Protein AF-W9VBF9-F1 (afdb_monomer)

Organism: NCBI:txid1249627

Secondary structure (DSSP, 8-state):
-----------------------SEEEEBTTSPEEEE-TTT-BEEEEETTEEEEPPSEEEEBTTS-EEEEETTEEPP-HHHHHHH--------------HHHHHHHHHHH-GGGTTTTSHHHHHHHHHHHHHHT-SSHHHHHHHHHHHHHHHT-TTS----

pLDDT: mean 75.71, std 17.24, range [34.47, 93.94]

Foldseek 3Di:
DDDDDDDDDPPPPPPPPPPPPDLLDWFAFPVRWIWRANLVQQAIWTQDPVGTDQDDADWTATPVRDTWGADPRGTDDDDVVCVSSPPPPDPPPPDDVQLVLLVVQLCFLQPDPRVVVVDPLNVVSVVLSVQLSVDPDPVSNVVSSVVSNVSVVDPSNHTDD

Mean predicted aligned error: 17.62 Å

Structure (mmCIF, N/CA/C/O backbone):
data_AF-W9VBF9-F1
#
_entry.id   AF-W9VBF9-F1
#
loop_
_atom_site.group_PDB
_atom_site.id
_atom_site.type_symbol
_atom_site.label_atom_id
_atom_site.label_alt_id
_atom_site.label_comp_id
_atom_site.label_asym_id
_atom_site.label_entity_id
_atom_site.label_seq_id
_atom_site.pdbx_PDB_ins_code
_atom_site.Cartn_x
_atom_site.Cartn_y
_atom_site.Cartn_z
_atom_site.occupancy
_atom_site.B_iso_or_equiv
_atom_site.auth_seq_id
_atom_site.auth_comp_id
_atom_site.auth_asym_id
_atom_site.auth_atom_id
_atom_site.pdbx_PDB_model_num
ATOM 1 N N . MET A 1 1 ? 37.851 -54.509 -49.560 1.00 39.00 1 MET A N 1
ATOM 2 C CA . MET A 1 1 ? 37.970 -53.129 -49.042 1.00 39.00 1 MET A CA 1
ATOM 3 C C . MET A 1 1 ? 36.595 -52.483 -49.167 1.00 39.00 1 MET A C 1
ATOM 5 O O . MET A 1 1 ? 36.118 -52.428 -50.283 1.00 39.00 1 MET A O 1
ATOM 9 N N . THR A 1 2 ? 35.835 -52.060 -48.162 1.00 38.41 2 THR A N 1
ATOM 10 C CA . THR A 1 2 ? 35.902 -52.117 -46.697 1.00 38.41 2 THR A CA 1
ATOM 11 C C . THR A 1 2 ? 34.460 -51.846 -46.235 1.00 38.41 2 THR A C 1
ATOM 13 O O . THR A 1 2 ? 33.829 -50.917 -46.730 1.00 38.41 2 THR A O 1
ATOM 16 N N . LEU A 1 3 ? 33.919 -52.679 -45.344 1.00 47.03 3 LEU A N 1
ATOM 17 C CA . LEU A 1 3 ? 32.648 -52.455 -44.645 1.00 47.03 3 LEU A CA 1
ATOM 18 C C . LEU A 1 3 ? 32.808 -51.298 -43.644 1.00 47.03 3 LEU A C 1
ATOM 20 O O . LEU A 1 3 ? 33.722 -51.352 -42.828 1.00 47.03 3 LEU A O 1
ATOM 24 N N . ALA A 1 4 ? 31.906 -50.315 -43.641 1.00 46.69 4 ALA A N 1
ATOM 25 C CA . ALA A 1 4 ? 31.711 -49.385 -42.518 1.00 46.69 4 ALA A CA 1
ATOM 26 C C . ALA A 1 4 ? 30.282 -48.810 -42.611 1.00 46.69 4 ALA A C 1
ATOM 28 O O . ALA A 1 4 ? 30.010 -47.961 -43.448 1.00 46.69 4 ALA A O 1
ATOM 29 N N . ARG A 1 5 ? 29.253 -49.395 -41.981 1.00 59.78 5 ARG A N 1
ATOM 30 C CA . ARG A 1 5 ? 28.905 -49.259 -40.551 1.00 59.78 5 ARG A CA 1
ATOM 31 C C . ARG A 1 5 ? 29.072 -47.824 -40.032 1.00 59.78 5 ARG A C 1
ATOM 33 O O . ARG A 1 5 ? 30.060 -47.533 -39.380 1.00 59.78 5 ARG A O 1
ATOM 40 N N . TYR A 1 6 ? 28.069 -46.979 -40.259 1.00 55.66 6 TYR A N 1
ATOM 41 C CA . TYR A 1 6 ? 27.823 -45.772 -39.460 1.00 55.66 6 TYR A CA 1
ATOM 42 C C . TYR A 1 6 ? 26.317 -45.733 -39.170 1.00 55.66 6 TYR A C 1
ATOM 44 O O . TYR A 1 6 ? 25.510 -45.521 -40.064 1.00 55.66 6 TYR A O 1
ATOM 52 N N . ALA A 1 7 ? 25.890 -46.342 -38.064 1.00 56.28 7 ALA A N 1
ATOM 53 C CA . ALA A 1 7 ? 25.809 -45.733 -36.733 1.00 56.28 7 ALA A CA 1
ATOM 54 C C . ALA A 1 7 ? 24.669 -44.705 -36.675 1.00 56.28 7 ALA A C 1
ATOM 56 O O . ALA A 1 7 ? 24.819 -43.532 -36.998 1.00 56.28 7 ALA A O 1
ATOM 57 N N . CYS A 1 8 ? 23.512 -45.235 -36.279 1.00 48.03 8 CYS A N 1
ATOM 58 C CA . CYS A 1 8 ? 22.274 -44.547 -35.961 1.00 48.03 8 CYS A CA 1
ATOM 59 C C . CYS A 1 8 ? 22.530 -43.517 -34.847 1.00 48.03 8 CYS A C 1
ATOM 61 O O . CYS A 1 8 ? 22.698 -43.896 -33.691 1.00 48.03 8 CYS A O 1
ATOM 63 N N . TYR A 1 9 ? 22.589 -42.229 -35.186 1.00 48.38 9 TYR A N 1
ATOM 64 C CA . TYR A 1 9 ? 22.572 -41.153 -34.194 1.00 48.38 9 TYR A CA 1
ATOM 65 C C . TYR A 1 9 ? 21.128 -40.667 -34.047 1.00 48.38 9 TYR A C 1
ATOM 67 O O . TYR A 1 9 ? 20.697 -39.714 -34.692 1.00 48.38 9 TYR A O 1
ATOM 75 N N . VAL A 1 10 ? 20.355 -41.361 -33.209 1.00 56.34 10 VAL A N 1
ATOM 76 C CA . VAL A 1 10 ? 19.100 -40.818 -32.680 1.00 56.34 10 VAL A CA 1
ATOM 77 C C . VAL A 1 10 ? 19.496 -39.766 -31.649 1.00 56.34 10 VAL A C 1
ATOM 79 O O . VAL A 1 10 ? 19.777 -40.076 -30.494 1.00 56.34 10 VAL A O 1
ATOM 82 N N . LEU A 1 11 ? 19.588 -38.513 -32.092 1.00 51.00 11 LEU A N 1
ATOM 83 C CA . LEU A 1 11 ? 19.647 -37.349 -31.213 1.00 51.00 11 LEU A CA 1
ATOM 84 C C . LEU A 1 11 ? 18.304 -37.256 -30.481 1.00 51.00 11 LEU A C 1
ATOM 86 O O . LEU A 1 11 ? 17.337 -36.693 -30.988 1.00 51.00 11 LEU A O 1
ATOM 90 N N . ILE A 1 12 ? 18.240 -37.855 -29.292 1.00 56.00 12 ILE A N 1
ATOM 91 C CA . ILE A 1 12 ? 17.165 -37.612 -28.333 1.00 56.00 12 ILE A CA 1
ATOM 92 C C . ILE A 1 12 ? 17.361 -36.175 -27.846 1.00 56.00 12 ILE A C 1
ATOM 94 O O . ILE A 1 12 ? 18.180 -35.902 -26.970 1.00 56.00 12 ILE A O 1
ATOM 98 N N . LEU A 1 13 ? 16.644 -35.240 -28.469 1.00 55.19 13 LEU A N 1
ATOM 99 C CA . LEU A 1 13 ? 16.447 -33.896 -27.944 1.00 55.19 13 LEU A CA 1
ATOM 100 C C . LEU A 1 13 ? 15.694 -34.039 -26.619 1.00 55.19 13 LEU A C 1
ATOM 102 O O . LEU A 1 13 ? 14.476 -34.198 -26.600 1.00 55.19 13 LEU A O 1
ATOM 106 N N . ALA A 1 14 ? 16.433 -34.030 -25.511 1.00 56.06 14 ALA A N 1
ATOM 107 C CA . ALA A 1 14 ? 15.867 -33.880 -24.182 1.00 56.06 14 ALA A CA 1
ATOM 108 C C . ALA A 1 14 ? 15.235 -32.486 -24.107 1.00 56.06 14 ALA A C 1
ATOM 110 O O . ALA A 1 14 ? 15.910 -31.485 -23.872 1.00 56.06 14 ALA A O 1
ATOM 111 N N . SER A 1 15 ? 13.935 -32.414 -24.386 1.00 54.28 15 SER A N 1
ATOM 112 C CA . SER A 1 15 ? 13.126 -31.234 -24.129 1.00 54.28 15 SER A CA 1
ATOM 113 C C . SER A 1 15 ? 13.193 -30.963 -22.630 1.00 54.28 15 SER A C 1
ATOM 115 O O . SER A 1 15 ? 12.592 -31.688 -21.837 1.00 54.28 15 SER A O 1
ATOM 117 N N . ALA A 1 16 ? 13.952 -29.944 -22.231 1.00 56.78 16 ALA A N 1
ATOM 118 C CA . ALA A 1 16 ? 13.817 -29.355 -20.912 1.00 56.78 16 ALA A CA 1
ATOM 119 C C . ALA A 1 16 ? 12.406 -28.760 -20.844 1.00 56.78 16 ALA A C 1
ATOM 121 O O . ALA A 1 16 ? 12.162 -27.640 -21.287 1.00 56.78 16 ALA A O 1
ATOM 122 N N . ALA A 1 17 ? 11.447 -29.558 -20.377 1.00 48.22 17 ALA A N 1
ATOM 123 C CA . ALA A 1 17 ? 10.146 -29.068 -19.976 1.00 48.22 17 ALA A CA 1
ATOM 124 C C . ALA A 1 17 ? 10.377 -28.220 -18.724 1.00 48.22 17 ALA A C 1
ATOM 126 O O . ALA A 1 17 ? 10.355 -28.720 -17.603 1.00 48.22 17 ALA A O 1
ATOM 127 N N . SER A 1 18 ? 10.670 -26.939 -18.926 1.00 45.81 18 SER A N 1
ATOM 128 C CA . SER A 1 18 ? 10.550 -25.933 -17.884 1.00 45.81 18 SER A CA 1
ATOM 129 C C . SER A 1 18 ? 9.076 -25.902 -17.501 1.00 45.81 18 SER A C 1
ATOM 131 O O . SER A 1 18 ? 8.273 -25.262 -18.175 1.00 45.81 18 SER A O 1
ATOM 133 N N . THR A 1 19 ? 8.683 -26.661 -16.480 1.00 42.91 19 THR A N 1
ATOM 134 C CA . THR A 1 19 ? 7.372 -26.496 -15.859 1.00 42.91 19 THR A CA 1
ATOM 135 C C . THR A 1 19 ? 7.344 -25.074 -15.307 1.00 42.91 19 THR A C 1
ATOM 137 O O . THR A 1 19 ? 8.149 -24.785 -14.414 1.00 42.91 19 THR A O 1
ATOM 140 N N . PRO A 1 20 ? 6.509 -24.158 -15.835 1.00 47.41 20 PRO A N 1
ATOM 141 C CA . PRO A 1 20 ? 6.325 -22.883 -15.169 1.00 47.41 20 PRO A CA 1
ATOM 142 C C . PRO A 1 20 ? 5.865 -23.197 -13.746 1.00 47.41 20 PRO A C 1
ATOM 144 O O . PRO A 1 20 ? 4.951 -24.002 -13.558 1.00 47.41 20 PRO A O 1
ATOM 147 N N . VAL A 1 21 ? 6.548 -22.620 -12.755 1.00 47.19 21 VAL A N 1
ATOM 148 C CA . VAL A 1 21 ? 6.067 -22.592 -11.372 1.00 47.19 21 VAL A CA 1
ATOM 149 C C . VAL A 1 21 ? 4.629 -22.098 -11.442 1.00 47.19 21 VAL A C 1
ATOM 151 O O . VAL A 1 21 ? 4.378 -20.984 -11.902 1.00 47.19 21 VAL A O 1
ATOM 154 N N . ALA A 1 22 ? 3.694 -22.983 -11.108 1.00 45.84 22 ALA A N 1
ATOM 155 C CA . ALA A 1 22 ? 2.279 -22.693 -11.179 1.00 45.84 22 ALA A CA 1
ATOM 156 C C . ALA A 1 22 ? 1.994 -21.480 -10.289 1.00 45.84 22 ALA A C 1
ATOM 158 O O . ALA A 1 22 ? 2.312 -21.485 -9.100 1.00 45.84 22 ALA A O 1
ATOM 159 N N . ALA A 1 23 ? 1.407 -20.435 -10.872 1.00 53.81 23 ALA A N 1
ATOM 160 C CA . ALA A 1 23 ? 0.652 -19.463 -10.104 1.00 53.81 23 ALA A CA 1
ATOM 161 C C . ALA A 1 23 ? -0.480 -20.252 -9.434 1.00 53.81 23 ALA A C 1
ATOM 163 O O . ALA A 1 23 ? -1.447 -20.630 -10.094 1.00 53.81 23 ALA A O 1
ATOM 164 N N . ASP A 1 24 ? -0.303 -20.590 -8.155 1.00 64.75 24 ASP A N 1
ATOM 165 C CA . ASP A 1 24 ? -1.142 -21.587 -7.472 1.00 64.75 24 ASP A CA 1
ATOM 166 C C . ASP A 1 24 ? -2.596 -21.099 -7.280 1.00 64.75 24 ASP A C 1
ATOM 168 O O . ASP A 1 24 ? -3.475 -21.861 -6.890 1.00 64.75 24 ASP A O 1
ATOM 172 N N . TRP A 1 25 ? -2.883 -19.840 -7.640 1.00 68.12 25 TRP A N 1
ATOM 173 C CA . TRP A 1 25 ? -4.233 -19.305 -7.776 1.00 68.12 25 TRP A CA 1
ATOM 174 C C . TRP A 1 25 ? -4.388 -18.561 -9.115 1.00 68.12 25 TRP A C 1
ATOM 176 O O . TRP A 1 25 ? -3.873 -17.454 -9.299 1.00 68.12 25 TRP A O 1
ATOM 186 N N . SER A 1 26 ? -5.087 -19.183 -10.074 1.00 77.19 26 SER A N 1
ATOM 187 C CA . SER A 1 26 ? -5.368 -18.596 -11.390 1.00 77.19 26 SER A CA 1
ATOM 188 C C . SER A 1 26 ? -6.821 -18.801 -11.816 1.00 77.19 26 SER A C 1
ATOM 190 O O . SER A 1 26 ? -7.382 -19.882 -11.652 1.00 77.19 26 SER A O 1
ATOM 192 N N . TRP A 1 27 ? -7.435 -17.755 -12.366 1.00 81.56 27 TRP A N 1
ATOM 193 C CA . TRP A 1 27 ? -8.836 -17.740 -12.805 1.00 81.56 27 TRP A CA 1
ATOM 194 C C . TRP A 1 27 ? -8.974 -17.054 -14.160 1.00 81.56 27 TRP A C 1
ATOM 196 O O . TRP A 1 27 ? -8.010 -16.508 -14.695 1.00 81.56 27 TRP A O 1
ATOM 206 N N . ARG A 1 28 ? -10.182 -17.060 -14.727 1.00 88.69 28 ARG A N 1
ATOM 207 C CA . ARG A 1 28 ? -10.519 -16.197 -15.861 1.00 88.69 28 ARG A CA 1
ATOM 208 C C . ARG A 1 28 ? -11.451 -15.077 -15.434 1.00 88.69 28 ARG A C 1
ATOM 210 O O . ARG A 1 28 ? -12.418 -15.299 -14.703 1.00 88.69 28 ARG A O 1
ATOM 217 N N . LEU A 1 29 ? -11.140 -13.881 -15.912 1.00 85.38 29 LEU A N 1
ATOM 218 C CA . LEU A 1 29 ? -12.039 -12.740 -15.905 1.00 85.38 29 LEU A CA 1
ATOM 219 C C . LEU A 1 29 ? -13.160 -12.964 -16.925 1.00 85.38 29 LEU A C 1
ATOM 221 O O . LEU A 1 29 ? -13.042 -13.794 -17.826 1.00 85.38 29 LEU A O 1
ATOM 225 N N . MET A 1 30 ? -14.244 -12.198 -16.812 1.00 82.81 30 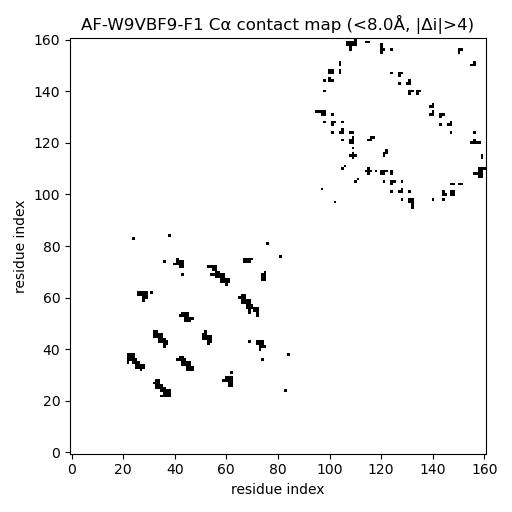MET A N 1
ATOM 226 C CA . MET A 1 30 ? -15.385 -12.311 -17.730 1.00 82.81 30 MET A CA 1
ATOM 227 C C . M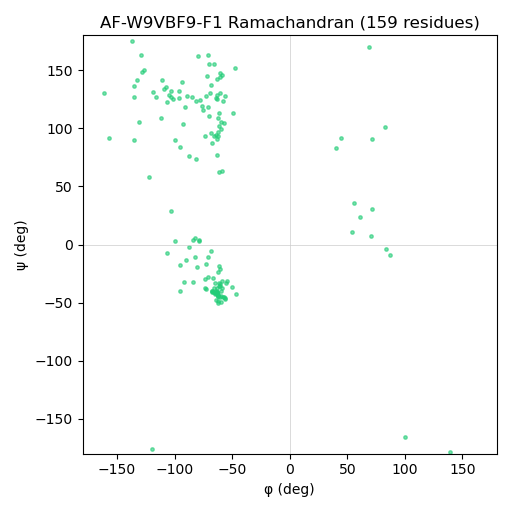ET A 1 30 ? -15.065 -12.037 -19.203 1.00 82.81 30 MET A C 1
ATOM 229 O O . MET A 1 30 ? -15.803 -12.476 -20.080 1.00 82.81 30 MET A O 1
ATOM 233 N N . ASP A 1 31 ? -13.973 -11.331 -19.482 1.00 80.81 31 ASP A N 1
ATOM 234 C CA . ASP A 1 31 ? -13.473 -11.096 -20.838 1.00 80.81 31 ASP A CA 1
ATOM 235 C C . ASP A 1 31 ? -12.598 -12.250 -21.375 1.00 80.81 31 ASP A C 1
ATOM 237 O O . ASP A 1 31 ? -12.065 -12.162 -22.480 1.00 80.81 31 ASP A O 1
ATOM 241 N N . GLY A 1 32 ? -12.451 -13.338 -20.610 1.00 81.31 32 GLY A N 1
ATOM 242 C CA . GLY A 1 32 ? -11.637 -14.504 -20.948 1.00 81.31 32 GLY A CA 1
ATOM 243 C C . GLY A 1 32 ? -10.152 -14.359 -20.598 1.00 81.31 32 GLY A C 1
ATOM 244 O O . GLY A 1 32 ? -9.399 -15.328 -20.736 1.00 81.31 32 GLY A O 1
ATOM 245 N N . THR A 1 33 ? -9.717 -13.194 -20.110 1.00 84.56 33 THR A N 1
ATOM 246 C CA . THR A 1 33 ? -8.326 -12.954 -19.712 1.00 84.56 33 THR A CA 1
ATOM 247 C C . THR A 1 33 ? -7.984 -13.763 -18.468 1.00 84.56 33 THR A C 1
ATOM 249 O O . THR A 1 33 ? -8.764 -13.828 -17.515 1.00 84.56 33 THR A O 1
ATOM 252 N N . ARG A 1 34 ? -6.794 -14.372 -18.441 1.00 87.69 34 ARG A N 1
ATOM 253 C CA . ARG A 1 34 ? -6.337 -15.114 -17.263 1.00 87.69 34 ARG A CA 1
ATOM 254 C C . ARG A 1 34 ? -5.848 -14.145 -16.188 1.00 87.69 34 ARG A C 1
ATOM 256 O O . ARG A 1 34 ? -4.957 -13.340 -16.438 1.00 87.69 34 ARG A O 1
ATOM 263 N N . LEU A 1 35 ? -6.421 -14.261 -14.999 1.00 88.00 35 LEU A N 1
ATOM 264 C CA . LEU A 1 35 ? -5.948 -13.661 -13.762 1.00 88.00 35 LEU A CA 1
ATOM 265 C C . LEU A 1 35 ? -4.976 -14.628 -13.086 1.00 88.00 35 LEU A C 1
ATOM 267 O O . LEU A 1 35 ? -5.323 -15.784 -12.861 1.00 88.00 35 LEU A O 1
ATOM 271 N N . GLU A 1 36 ? -3.791 -14.149 -12.732 1.00 88.12 36 GLU A N 1
ATOM 272 C CA . GLU A 1 36 ? -2.831 -14.859 -11.887 1.00 88.12 36 GLU A CA 1
ATOM 273 C C . GLU A 1 36 ? -2.576 -14.046 -10.625 1.00 88.12 36 GLU A C 1
ATOM 275 O O . GLU A 1 36 ? -2.296 -12.845 -10.696 1.00 88.12 36 GLU A O 1
ATOM 280 N N . VAL A 1 37 ? -2.653 -14.708 -9.474 1.00 84.56 37 VAL A N 1
ATOM 281 C CA . VAL A 1 37 ? -2.354 -14.091 -8.185 1.00 84.56 37 VAL A CA 1
ATOM 282 C C . VAL A 1 37 ? -1.150 -14.783 -7.588 1.00 84.56 37 VAL A C 1
ATOM 284 O O . VAL A 1 37 ? -1.103 -16.006 -7.466 1.00 84.56 37 VAL A O 1
ATOM 287 N N . ASP A 1 38 ? -0.159 -13.979 -7.233 1.00 78.31 38 ASP A N 1
ATOM 288 C CA . ASP A 1 38 ? 0.990 -14.461 -6.489 1.00 78.31 38 ASP A CA 1
ATOM 289 C C . ASP A 1 38 ? 0.548 -14.780 -5.047 1.00 78.31 38 ASP A C 1
ATOM 291 O O . ASP A 1 38 ? 0.102 -13.873 -4.344 1.00 78.31 38 ASP A O 1
ATOM 295 N N . PRO A 1 39 ? 0.644 -16.034 -4.576 1.00 70.75 39 PRO A N 1
ATOM 296 C CA . PRO A 1 39 ? 0.125 -16.417 -3.262 1.00 70.75 39 PRO A CA 1
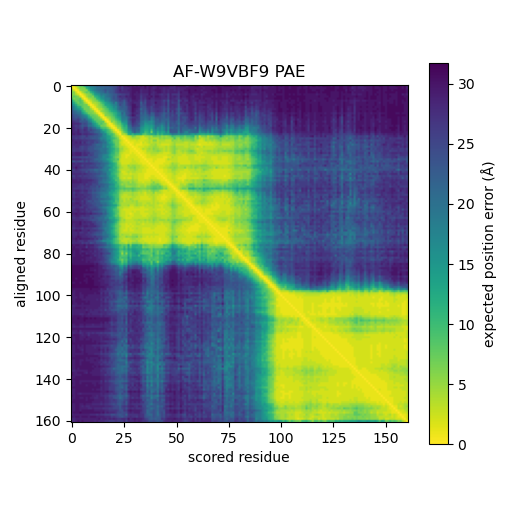ATOM 297 C C . PRO A 1 39 ? 0.943 -15.844 -2.095 1.00 70.75 39 PRO A C 1
ATOM 299 O O . PRO A 1 39 ? 0.513 -15.938 -0.952 1.00 70.75 39 PRO A O 1
ATOM 302 N N . ARG A 1 40 ? 2.124 -15.262 -2.353 1.00 70.00 40 ARG A N 1
ATOM 303 C CA . ARG A 1 40 ? 2.997 -14.678 -1.323 1.00 70.00 40 ARG A CA 1
ATOM 304 C C . ARG A 1 40 ? 2.788 -13.177 -1.172 1.00 70.00 40 ARG A C 1
ATOM 306 O O . ARG A 1 40 ? 2.854 -12.656 -0.068 1.00 70.00 40 ARG A O 1
ATOM 313 N N . THR A 1 41 ? 2.603 -12.479 -2.287 1.00 76.81 41 THR A N 1
ATOM 314 C CA . THR A 1 41 ? 2.479 -11.010 -2.333 1.00 76.81 41 THR A CA 1
ATOM 315 C C . THR A 1 41 ? 1.053 -10.544 -2.594 1.00 76.81 41 THR A C 1
ATOM 317 O O . THR A 1 41 ? 0.790 -9.347 -2.597 1.00 76.81 41 THR A O 1
ATOM 320 N N . HIS A 1 42 ? 0.147 -11.478 -2.890 1.00 81.81 42 HIS A N 1
ATOM 321 C CA . HIS A 1 42 ? -1.211 -11.243 -3.378 1.00 81.81 42 HIS A CA 1
ATOM 322 C C . HIS A 1 42 ? -1.289 -10.358 -4.628 1.00 81.81 42 HIS A C 1
ATOM 324 O O . HIS A 1 42 ? -2.387 -9.957 -5.016 1.00 81.81 42 HIS A O 1
ATOM 330 N N . ARG A 1 43 ? -0.164 -10.065 -5.300 1.00 86.19 43 ARG A N 1
ATOM 331 C CA . ARG A 1 43 ? -0.169 -9.230 -6.501 1.00 86.19 43 ARG A CA 1
ATOM 332 C C . ARG A 1 43 ? -0.959 -9.901 -7.612 1.00 86.19 43 ARG A C 1
ATOM 334 O O . ARG A 1 43 ? -0.704 -11.055 -7.964 1.00 86.19 43 ARG A O 1
ATOM 341 N N . ALA A 1 44 ? -1.879 -9.132 -8.174 1.00 88.62 44 ALA A N 1
ATOM 342 C CA . ALA A 1 44 ? -2.781 -9.546 -9.226 1.00 88.62 44 ALA A CA 1
ATOM 343 C C . ALA A 1 44 ? -2.235 -9.146 -10.597 1.00 88.62 44 ALA A C 1
ATOM 345 O O . ALA A 1 44 ? -1.846 -7.999 -10.832 1.00 88.62 44 ALA A O 1
ATOM 346 N N . TRP A 1 45 ? -2.251 -10.090 -11.529 1.00 88.50 45 TRP A N 1
ATOM 347 C CA . TRP A 1 45 ? -1.763 -9.884 -12.883 1.00 88.50 45 TRP A CA 1
ATOM 348 C C . TRP A 1 45 ? -2.767 -10.407 -13.886 1.00 88.50 45 TRP A C 1
ATOM 350 O O . TRP A 1 45 ? -3.347 -11.473 -13.689 1.00 88.50 45 TRP A O 1
ATOM 360 N N . HIS A 1 46 ? -2.923 -9.692 -14.992 1.00 88.00 46 HIS A N 1
ATOM 361 C CA . HIS A 1 46 ? -3.579 -10.247 -16.156 1.00 88.00 46 HIS A CA 1
ATOM 362 C C . HIS A 1 46 ? -2.530 -10.833 -17.105 1.00 88.00 46 HIS A C 1
ATOM 364 O O . HIS A 1 46 ? -1.471 -10.239 -17.340 1.00 88.00 46 HIS A O 1
ATOM 370 N N . LEU A 1 47 ? -2.847 -11.984 -17.686 1.00 81.88 47 LEU A N 1
ATOM 371 C CA . LEU A 1 47 ? -2.053 -12.649 -18.706 1.00 81.88 47 LEU A CA 1
ATOM 372 C C . LEU A 1 47 ? -2.825 -12.605 -20.028 1.00 81.88 47 LEU A C 1
ATOM 374 O O . LEU A 1 47 ? -3.855 -13.265 -20.181 1.00 81.88 47 LEU A O 1
ATOM 378 N N . GLY A 1 48 ? -2.339 -11.788 -20.963 1.00 76.62 48 GLY A N 1
ATOM 379 C CA . GLY A 1 48 ? -2.874 -11.673 -22.322 1.00 76.62 48 GLY A CA 1
ATOM 380 C C . GLY A 1 48 ? -1.824 -12.032 -23.375 1.00 76.62 48 GLY A C 1
ATOM 381 O O . GLY A 1 48 ? -0.696 -12.389 -23.040 1.00 76.62 48 GLY A O 1
ATOM 382 N N . GLU A 1 49 ? -2.163 -11.888 -24.658 1.00 73.19 49 GLU A N 1
ATOM 383 C CA . GLU A 1 49 ? -1.237 -12.183 -25.770 1.00 73.19 49 GLU A CA 1
ATOM 384 C C . GLU A 1 49 ? 0.052 -11.345 -25.723 1.00 73.19 49 GLU A C 1
ATOM 386 O O . GLU A 1 49 ? 1.119 -11.815 -26.106 1.00 73.19 49 GLU A O 1
ATOM 391 N N . ALA A 1 50 ? -0.033 -10.119 -25.196 1.00 74.31 50 ALA A N 1
ATOM 392 C CA . ALA A 1 50 ? 1.098 -9.206 -25.027 1.00 74.31 50 ALA A CA 1
ATOM 393 C C . ALA A 1 50 ? 1.939 -9.472 -23.757 1.00 74.31 50 ALA A C 1
ATOM 395 O O . ALA A 1 50 ? 2.842 -8.695 -23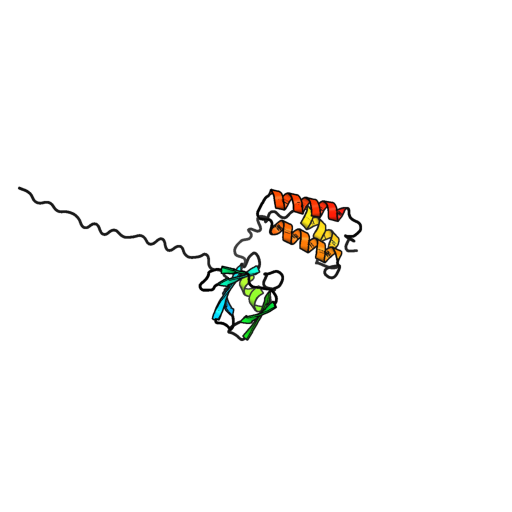.450 1.00 74.31 50 ALA A O 1
ATOM 396 N N . GLY A 1 51 ? 1.645 -10.539 -23.004 1.00 78.12 51 GLY A N 1
ATOM 397 C CA . GLY A 1 51 ? 2.350 -10.911 -21.776 1.00 78.12 51 GLY A CA 1
ATOM 398 C C . GLY A 1 51 ? 1.633 -10.511 -20.482 1.00 78.12 51 GLY A C 1
ATOM 399 O O . GLY A 1 51 ? 0.435 -10.213 -20.466 1.00 78.12 51 GLY A O 1
ATOM 400 N N . ARG A 1 52 ? 2.384 -10.557 -19.372 1.00 83.00 52 ARG A N 1
ATOM 401 C CA . ARG A 1 52 ? 1.900 -10.288 -18.009 1.00 83.00 52 ARG A CA 1
ATOM 402 C C . ARG A 1 52 ? 1.852 -8.779 -17.753 1.00 83.00 52 ARG A C 1
ATOM 404 O O . ARG A 1 52 ? 2.872 -8.106 -17.872 1.00 83.00 52 ARG A O 1
ATOM 411 N N . ARG A 1 53 ? 0.689 -8.248 -17.374 1.00 85.50 53 ARG A N 1
ATOM 412 C CA . ARG A 1 53 ? 0.506 -6.837 -16.986 1.00 85.50 53 ARG A CA 1
ATOM 413 C C . ARG A 1 53 ? -0.202 -6.755 -15.629 1.00 85.50 53 ARG A C 1
ATOM 415 O O . ARG A 1 53 ? -0.991 -7.647 -15.315 1.00 85.50 53 ARG A O 1
ATOM 422 N N . PRO A 1 54 ? 0.086 -5.733 -14.810 1.00 85.31 54 PRO A N 1
ATOM 423 C CA . PRO A 1 54 ? -0.566 -5.579 -13.514 1.00 85.31 54 PRO A CA 1
ATOM 424 C C . PRO A 1 54 ? -2.080 -5.426 -13.688 1.00 85.31 54 PRO A C 1
ATOM 426 O O . PRO A 1 54 ? -2.546 -4.825 -14.663 1.00 85.31 54 PRO A O 1
ATOM 429 N N . LEU A 1 55 ? -2.846 -5.990 -12.755 1.00 87.44 55 LEU A N 1
ATOM 430 C CA . LEU A 1 55 ? -4.283 -5.764 -12.692 1.00 87.44 55 LEU A CA 1
ATOM 431 C C . LEU A 1 55 ? -4.552 -4.475 -11.909 1.00 87.44 55 LEU A C 1
ATOM 433 O O . LEU A 1 55 ? -4.062 -4.306 -10.796 1.00 87.44 55 LEU A O 1
ATOM 437 N N . TRP A 1 56 ? -5.315 -3.565 -12.513 1.00 82.31 56 TRP A N 1
ATOM 438 C CA . TRP A 1 56 ? -5.690 -2.300 -11.885 1.00 82.31 56 TRP A CA 1
ATOM 439 C C . TRP A 1 56 ? -6.672 -2.508 -10.735 1.00 82.31 56 TRP A C 1
ATOM 441 O O . TRP A 1 56 ? -7.447 -3.469 -10.724 1.00 82.31 56 TRP A O 1
ATOM 451 N N . ASP A 1 57 ? -6.679 -1.558 -9.810 1.00 85.06 57 ASP A N 1
ATOM 452 C CA . ASP A 1 57 ? -7.598 -1.548 -8.681 1.00 85.06 57 ASP A CA 1
ATOM 453 C C . ASP A 1 57 ? -9.063 -1.528 -9.117 1.00 85.06 57 ASP A C 1
ATOM 455 O O . ASP A 1 57 ? -9.441 -0.923 -10.124 1.00 85.06 57 ASP A O 1
ATOM 459 N N . GLY A 1 58 ? -9.901 -2.191 -8.324 1.00 84.12 58 GLY A N 1
ATOM 460 C CA . GLY A 1 58 ? -11.334 -2.265 -8.557 1.00 84.12 58 GLY A CA 1
ATOM 461 C C . GLY A 1 58 ? -11.926 -3.641 -8.289 1.00 84.12 58 GLY A C 1
ATOM 462 O O . GLY A 1 58 ? -11.253 -4.582 -7.867 1.00 84.12 58 GLY A O 1
ATOM 463 N N . ALA A 1 59 ? -13.232 -3.736 -8.524 1.00 87.44 59 ALA A N 1
ATOM 464 C CA . ALA A 1 59 ? -13.969 -4.985 -8.453 1.00 87.44 59 ALA A CA 1
ATOM 465 C C . ALA A 1 59 ? -13.974 -5.654 -9.833 1.00 87.44 59 ALA A C 1
ATOM 467 O O . ALA A 1 59 ? -14.519 -5.116 -10.797 1.00 87.44 59 ALA A O 1
ATOM 468 N N . HIS A 1 60 ? -13.397 -6.847 -9.907 1.00 86.62 60 HIS A N 1
ATOM 469 C CA . HIS A 1 60 ? -13.292 -7.657 -11.113 1.00 86.62 60 HIS A CA 1
ATOM 470 C C . HIS A 1 60 ? -14.215 -8.858 -11.000 1.00 86.62 60 HIS A C 1
ATOM 472 O O . HIS A 1 60 ? -14.263 -9.522 -9.966 1.00 86.62 60 HIS A O 1
ATOM 478 N N . ARG A 1 61 ? -14.972 -9.139 -12.060 1.00 87.00 61 ARG A N 1
ATOM 479 C CA . ARG A 1 61 ? -15.868 -10.295 -12.094 1.00 87.00 61 ARG A CA 1
ATOM 480 C C . ARG A 1 61 ? -15.179 -11.469 -12.784 1.00 87.00 61 ARG A C 1
ATOM 482 O O . ARG A 1 61 ? -14.712 -11.333 -13.916 1.00 87.00 61 ARG A O 1
ATOM 489 N N . LEU A 1 62 ? -15.143 -12.603 -12.096 1.00 87.81 62 LEU A N 1
ATOM 490 C CA . LEU A 1 62 ? -14.650 -13.877 -12.609 1.00 87.81 62 LEU A CA 1
ATOM 491 C C . LEU A 1 62 ? -15.710 -14.566 -13.482 1.00 87.81 62 LEU A C 1
ATOM 493 O O . LEU A 1 62 ? -16.894 -14.236 -13.396 1.00 87.81 62 LEU A O 1
ATOM 497 N N . GLU A 1 63 ? -15.298 -15.539 -14.300 1.00 87.81 63 GLU A N 1
ATOM 498 C CA . GLU A 1 63 ? -16.211 -16.330 -15.148 1.00 87.81 63 GLU A CA 1
ATOM 499 C C . GLU A 1 63 ? -17.337 -17.022 -14.362 1.00 87.81 63 GLU A C 1
ATOM 501 O O . GLU A 1 63 ? -18.450 -17.141 -14.865 1.00 87.81 63 GLU A O 1
ATOM 506 N N . ASP A 1 64 ? -17.080 -17.442 -13.122 1.00 79.69 64 ASP A N 1
ATOM 507 C CA . ASP A 1 64 ? -18.076 -18.082 -12.248 1.00 79.69 64 ASP A CA 1
ATOM 508 C C . ASP A 1 64 ? -19.056 -17.087 -11.586 1.00 79.69 64 ASP A C 1
ATOM 510 O O . ASP A 1 64 ? -19.923 -17.477 -10.804 1.00 79.69 64 ASP A O 1
ATOM 514 N N . GLY A 1 65 ?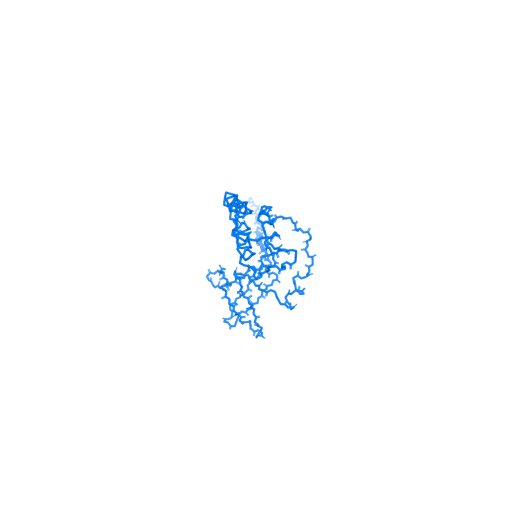 -18.942 -15.794 -11.904 1.00 80.12 65 GLY A N 1
ATOM 515 C CA . GLY A 1 65 ? -19.770 -14.723 -11.355 1.00 80.12 65 GLY A CA 1
ATOM 516 C C . GLY A 1 65 ? -19.253 -14.125 -10.044 1.00 80.12 65 GLY A C 1
ATOM 517 O O . GLY A 1 65 ? -19.763 -13.071 -9.640 1.00 80.12 65 GLY A O 1
ATOM 518 N N . THR A 1 66 ? -18.230 -14.724 -9.426 1.00 82.31 66 THR A N 1
ATOM 519 C CA . THR A 1 66 ? -17.553 -14.228 -8.219 1.00 82.31 66 THR A CA 1
ATOM 520 C C . THR A 1 66 ? -16.924 -12.864 -8.465 1.00 82.31 66 THR A C 1
ATOM 522 O O . THR A 1 66 ? -16.466 -12.553 -9.566 1.00 82.31 66 THR A O 1
ATOM 525 N N . GLN A 1 67 ? -16.888 -12.038 -7.421 1.00 83.12 67 GLN A N 1
ATOM 526 C CA . GLN A 1 67 ? -16.254 -10.729 -7.457 1.00 83.12 67 GLN A CA 1
ATOM 527 C C . GLN A 1 67 ? -14.944 -10.755 -6.666 1.00 83.12 67 GLN A C 1
ATOM 529 O O . GLN A 1 67 ? -14.936 -11.072 -5.480 1.00 83.12 67 GLN A O 1
ATOM 534 N N . VAL A 1 68 ? -13.845 -10.414 -7.332 1.00 83.81 68 VAL A N 1
ATOM 535 C CA . VAL A 1 68 ? -12.518 -10.243 -6.736 1.00 83.81 68 VAL A CA 1
ATOM 536 C C . VAL A 1 68 ? -12.242 -8.756 -6.611 1.00 83.81 68 VAL A C 1
ATOM 538 O O . VAL A 1 68 ? -12.434 -8.006 -7.565 1.00 83.81 68 VAL A O 1
ATOM 541 N N . ILE A 1 69 ? -11.789 -8.322 -5.440 1.00 83.62 69 ILE A N 1
ATOM 542 C CA . ILE A 1 69 ? -11.422 -6.927 -5.204 1.00 83.62 69 ILE A CA 1
ATOM 543 C C . ILE A 1 69 ? -9.904 -6.819 -5.275 1.00 83.62 69 ILE A C 1
ATOM 545 O O . ILE A 1 69 ? -9.203 -7.524 -4.551 1.00 83.62 69 ILE A O 1
ATOM 549 N N . VAL A 1 70 ? -9.414 -5.925 -6.128 1.00 86.62 70 VAL A N 1
ATOM 550 C CA . VAL A 1 70 ? -8.003 -5.540 -6.199 1.00 86.62 70 VAL A CA 1
ATOM 551 C C . VAL A 1 70 ? -7.843 -4.167 -5.559 1.00 86.62 70 VAL A C 1
ATOM 553 O O . VAL A 1 70 ? -8.583 -3.236 -5.894 1.00 86.62 70 V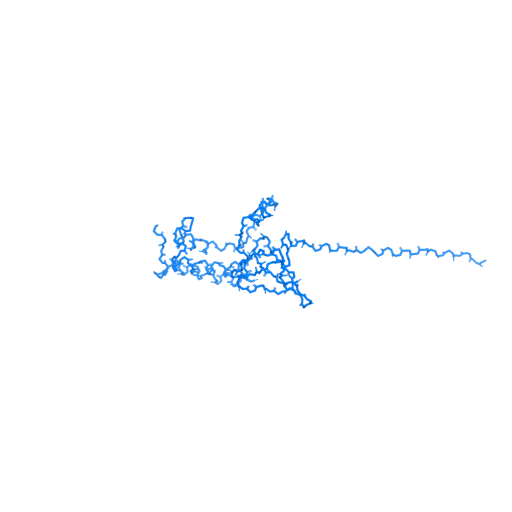AL A O 1
ATOM 556 N N . ARG A 1 71 ? -6.904 -4.057 -4.622 1.00 77.88 71 ARG A N 1
ATOM 557 C CA . ARG A 1 71 ? -6.531 -2.823 -3.932 1.00 77.88 71 ARG A CA 1
ATOM 558 C C . ARG A 1 71 ? -5.013 -2.733 -3.884 1.00 77.88 71 ARG A C 1
ATOM 560 O O . ARG A 1 71 ? -4.371 -3.683 -3.441 1.00 77.88 71 ARG A O 1
ATOM 567 N N . ASP A 1 72 ? -4.458 -1.620 -4.346 1.00 75.56 72 ASP A N 1
ATOM 568 C CA . ASP A 1 72 ? -3.015 -1.406 -4.453 1.00 75.56 72 ASP A CA 1
ATOM 569 C C . ASP A 1 72 ? -2.319 -2.506 -5.291 1.00 75.56 72 ASP A C 1
ATOM 571 O O . ASP A 1 72 ? -1.215 -2.962 -4.990 1.00 75.56 72 ASP A O 1
ATOM 575 N N . GLY A 1 73 ? -3.000 -3.000 -6.335 1.00 82.75 73 GLY A N 1
ATOM 576 C CA . GLY A 1 73 ? -2.537 -4.106 -7.181 1.00 82.75 73 GLY A CA 1
ATOM 577 C C . GLY A 1 73 ? -2.545 -5.486 -6.508 1.00 82.75 73 GLY A C 1
ATOM 578 O O . GLY A 1 73 ? -2.048 -6.451 -7.096 1.00 82.75 73 GLY A O 1
ATOM 579 N N . MET A 1 74 ? -3.100 -5.607 -5.297 1.00 83.00 74 MET A N 1
ATOM 580 C CA . MET A 1 74 ? -3.200 -6.853 -4.535 1.00 83.00 74 MET A CA 1
ATOM 581 C C . MET A 1 74 ? -4.644 -7.339 -4.430 1.00 83.00 74 MET A C 1
ATOM 583 O O . MET A 1 74 ? -5.568 -6.549 -4.241 1.00 83.00 74 MET A O 1
ATOM 587 N N . VAL A 1 75 ? -4.853 -8.651 -4.512 1.00 84.62 75 VAL A N 1
ATOM 588 C CA . VAL A 1 75 ? -6.165 -9.244 -4.251 1.00 84.62 75 VAL A CA 1
ATOM 589 C C . VAL A 1 75 ? -6.477 -9.204 -2.761 1.00 84.62 75 VAL A C 1
ATOM 591 O O . VAL A 1 75 ? -5.702 -9.688 -1.939 1.00 84.62 75 VAL A O 1
ATOM 594 N N . VAL A 1 76 ? -7.650 -8.672 -2.423 1.00 80.31 76 VAL A N 1
ATOM 595 C CA . VAL A 1 76 ? -8.206 -8.753 -1.073 1.00 80.31 76 VAL A CA 1
ATOM 596 C C . VAL A 1 76 ? -8.756 -10.173 -0.857 1.00 80.31 76 VAL A C 1
ATOM 598 O O . VAL A 1 76 ? -9.669 -10.576 -1.585 1.00 80.31 76 VAL A O 1
ATOM 601 N N . PRO A 1 77 ? -8.237 -10.939 0.121 1.00 69.00 77 PRO A N 1
ATOM 602 C CA . PRO A 1 77 ? -8.685 -12.303 0.366 1.00 69.00 77 PRO A CA 1
ATOM 603 C C . PRO A 1 77 ? -10.159 -12.364 0.793 1.00 69.00 77 PRO A C 1
ATOM 605 O O . PRO A 1 77 ? -10.633 -11.540 1.575 1.00 69.00 77 PRO A O 1
ATOM 608 N N . TRP A 1 78 ? -10.870 -13.392 0.329 1.00 66.69 78 TRP A N 1
ATOM 609 C CA . TRP A 1 78 ? -12.234 -13.743 0.753 1.00 66.69 78 TRP A CA 1
ATOM 610 C C . TRP A 1 78 ? -12.298 -15.229 1.136 1.00 66.69 78 TRP A C 1
ATOM 612 O O . TRP A 1 78 ? -11.404 -15.987 0.770 1.00 66.69 78 TRP A O 1
ATOM 622 N N . GLY A 1 79 ? -13.334 -15.663 1.862 1.00 59.19 79 GLY A N 1
ATOM 623 C CA . GLY A 1 79 ? -13.381 -16.987 2.513 1.00 59.19 79 GLY A CA 1
ATOM 624 C C . GLY A 1 79 ? -12.956 -18.181 1.641 1.00 59.19 79 GLY A C 1
ATOM 625 O O . GLY A 1 79 ? -12.165 -18.997 2.094 1.00 59.19 79 GLY A O 1
ATOM 626 N N . GLY A 1 80 ? -13.374 -18.241 0.370 1.00 60.22 80 GLY A N 1
ATOM 627 C CA . GLY A 1 80 ? -12.998 -19.339 -0.540 1.00 60.22 80 GLY A CA 1
ATOM 628 C C . GLY A 1 80 ? -11.538 -19.325 -1.024 1.00 60.22 80 GLY A C 1
ATOM 629 O O . GLY A 1 80 ? -11.036 -20.327 -1.517 1.00 60.22 80 GLY A O 1
ATOM 630 N N . MET A 1 81 ? -10.847 -18.195 -0.886 1.00 61.75 81 MET A N 1
ATOM 631 C CA . MET A 1 81 ? -9.434 -18.013 -1.233 1.00 61.75 81 MET A CA 1
ATOM 632 C C . MET A 1 81 ? -8.522 -18.289 -0.033 1.00 61.75 81 MET A C 1
ATOM 634 O O . MET A 1 81 ? -7.431 -18.834 -0.202 1.00 61.75 81 MET A O 1
ATOM 638 N N . VAL A 1 82 ? -9.013 -17.998 1.179 1.00 59.97 82 VAL A N 1
ATOM 639 C CA . VAL A 1 82 ? -8.322 -18.298 2.439 1.00 59.97 82 VAL A CA 1
ATOM 640 C C . VAL A 1 82 ? -8.026 -19.792 2.531 1.00 59.97 82 VAL A C 1
ATOM 642 O O . VAL A 1 82 ? -6.884 -20.142 2.796 1.00 59.97 82 VAL A O 1
ATOM 645 N N . ASP A 1 83 ? -8.973 -20.674 2.204 1.00 58.06 83 ASP A N 1
ATOM 646 C CA . ASP A 1 83 ? -8.752 -22.129 2.247 1.00 58.06 83 ASP A CA 1
ATOM 647 C C . ASP A 1 83 ? -7.675 -22.604 1.251 1.00 58.06 83 ASP A C 1
ATOM 649 O O . ASP A 1 83 ? -6.856 -23.462 1.582 1.00 58.06 83 ASP A O 1
ATOM 653 N N . SER A 1 84 ? -7.619 -22.010 0.050 1.00 54.66 84 SER A N 1
ATOM 654 C CA . SER A 1 84 ? -6.623 -22.354 -0.980 1.00 54.66 84 SER A CA 1
ATOM 655 C C . SER A 1 84 ? -5.213 -21.845 -0.668 1.00 54.66 84 SER A C 1
ATOM 657 O O . SER A 1 84 ? -4.232 -22.482 -1.047 1.00 54.66 84 SER A O 1
ATOM 659 N N . TRP A 1 85 ? -5.101 -20.728 0.054 1.00 59.00 85 TRP A N 1
ATOM 660 C CA . TRP A 1 85 ? -3.822 -20.173 0.512 1.00 59.00 85 TRP A CA 1
ATOM 661 C C . TRP A 1 85 ? -3.400 -20.713 1.885 1.00 59.00 85 TRP A C 1
ATOM 663 O O . TRP A 1 85 ? -2.241 -20.589 2.266 1.00 59.00 85 TRP A O 1
ATOM 673 N N . SER A 1 86 ? -4.312 -21.374 2.608 1.00 51.09 86 SER A N 1
ATOM 674 C CA . SER A 1 86 ? -4.060 -21.985 3.921 1.00 51.09 86 SER A CA 1
ATOM 675 C C . SER A 1 86 ? -3.329 -23.327 3.856 1.00 51.09 86 SER A C 1
ATOM 677 O O . SER A 1 86 ? -3.120 -23.937 4.904 1.00 51.09 86 SER A O 1
ATOM 679 N N . ARG A 1 87 ? -2.910 -23.812 2.676 1.00 42.47 87 ARG A N 1
ATOM 680 C CA . ARG A 1 87 ? -1.982 -24.950 2.597 1.00 42.47 87 ARG A CA 1
ATOM 681 C C . ARG A 1 87 ? -0.611 -24.473 3.098 1.00 42.47 87 ARG A C 1
ATOM 683 O O . ARG A 1 87 ? 0.026 -23.683 2.403 1.00 42.47 87 ARG A O 1
ATOM 690 N N . PRO A 1 88 ? -0.126 -24.933 4.267 1.00 44.41 88 PRO A N 1
ATOM 691 C CA . PRO A 1 88 ? 1.138 -24.471 4.808 1.00 44.41 88 PRO A CA 1
ATOM 692 C C . PRO A 1 88 ? 2.260 -25.245 4.116 1.00 44.41 88 PRO A C 1
ATOM 694 O O . PRO A 1 88 ? 2.850 -26.158 4.692 1.00 44.41 88 PRO A O 1
ATOM 697 N N . GLU A 1 89 ? 2.542 -24.921 2.856 1.00 39.88 89 GLU A N 1
ATOM 698 C CA . GLU A 1 89 ? 3.792 -25.334 2.235 1.00 39.88 89 GLU A CA 1
ATOM 699 C C . GLU A 1 89 ? 4.819 -24.215 2.418 1.00 39.88 89 GLU A C 1
ATOM 701 O O . GLU A 1 89 ? 4.795 -23.178 1.760 1.00 39.88 89 GLU A O 1
ATOM 706 N N . SER A 1 90 ? 5.712 -24.479 3.374 1.00 36.19 90 SER A N 1
ATOM 707 C CA . SER A 1 90 ? 6.851 -23.698 3.862 1.00 36.19 90 SER A CA 1
ATOM 708 C C . SER A 1 90 ? 6.563 -22.597 4.894 1.00 36.19 90 SER A C 1
ATOM 710 O O . SER A 1 90 ? 6.249 -21.447 4.600 1.00 36.19 90 SER A O 1
ATOM 712 N N . LEU A 1 91 ? 6.856 -22.955 6.148 1.00 41.66 91 LEU A N 1
ATOM 713 C CA . LEU A 1 91 ? 7.498 -22.080 7.129 1.00 41.66 91 LEU A CA 1
ATOM 714 C C . LEU A 1 91 ? 8.872 -21.621 6.598 1.00 41.66 91 LEU A C 1
ATOM 716 O O . LEU A 1 91 ? 9.905 -21.945 7.169 1.00 41.66 91 LEU A O 1
ATOM 720 N N . ASP A 1 92 ? 8.883 -20.881 5.494 1.00 34.91 92 ASP A N 1
ATOM 721 C CA . ASP A 1 92 ? 10.002 -20.037 5.089 1.00 34.91 92 ASP A CA 1
ATOM 722 C C . ASP A 1 92 ? 9.484 -18.603 4.950 1.00 34.91 92 ASP A C 1
ATOM 724 O O . ASP A 1 92 ? 9.622 -17.923 3.934 1.00 34.91 92 ASP A O 1
ATOM 728 N N . ALA A 1 93 ? 8.942 -18.126 6.071 1.00 39.31 93 ALA A N 1
ATOM 729 C CA . ALA A 1 93 ? 9.085 -16.748 6.513 1.00 39.31 93 ALA A CA 1
ATOM 730 C C . ALA A 1 93 ? 10.578 -16.443 6.752 1.00 39.31 93 ALA A C 1
ATOM 732 O O . ALA A 1 93 ? 11.017 -16.195 7.870 1.00 39.31 93 ALA A O 1
ATOM 733 N N . ARG A 1 94 ? 11.393 -16.527 5.698 1.00 34.47 94 ARG A N 1
ATOM 734 C CA . ARG A 1 94 ? 12.697 -15.875 5.670 1.00 34.47 94 ARG A CA 1
ATOM 735 C C . ARG A 1 94 ? 12.510 -14.600 4.890 1.00 34.47 94 ARG A C 1
ATOM 737 O O . ARG A 1 94 ? 12.570 -14.593 3.664 1.00 34.47 94 ARG A O 1
ATOM 744 N N . SER A 1 95 ? 12.178 -13.585 5.674 1.00 42.22 95 SER A N 1
ATOM 745 C CA . SER A 1 95 ? 12.644 -12.224 5.512 1.00 42.22 95 SER A CA 1
ATOM 746 C C . SER A 1 95 ? 12.591 -11.739 4.068 1.00 42.22 95 SER A C 1
ATOM 748 O O . SER A 1 95 ? 13.578 -11.777 3.331 1.00 42.22 95 SER A O 1
ATOM 750 N N . GLN A 1 96 ? 11.453 -11.126 3.719 1.00 45.28 96 GLN A N 1
ATOM 751 C CA . GLN A 1 96 ? 11.597 -9.852 3.011 1.00 45.28 96 GLN A CA 1
ATOM 752 C C . GLN A 1 96 ? 12.626 -9.021 3.801 1.00 45.28 96 GLN A C 1
ATOM 754 O O . GLN A 1 96 ? 12.759 -9.245 5.008 1.00 45.28 96 GLN A O 1
ATOM 759 N N . PRO A 1 97 ? 13.391 -8.111 3.191 1.00 47.28 97 PRO A N 1
ATOM 760 C CA . PRO A 1 97 ? 14.078 -7.090 3.964 1.00 47.28 97 PRO A CA 1
ATOM 761 C C . PRO A 1 97 ? 12.995 -6.239 4.638 1.00 47.28 97 PRO A C 1
ATOM 763 O O . PRO A 1 97 ? 12.619 -5.173 4.171 1.00 47.28 97 PRO A O 1
ATOM 766 N N . GLU A 1 98 ? 12.427 -6.790 5.703 1.00 58.59 98 GLU A N 1
ATOM 767 C CA . GLU A 1 98 ? 11.517 -6.174 6.626 1.00 58.59 98 GLU A CA 1
ATOM 768 C C . GLU A 1 98 ? 12.348 -5.054 7.211 1.00 58.59 98 GLU A C 1
ATOM 770 O O . GLU A 1 98 ? 13.295 -5.288 7.960 1.00 58.59 98 GLU A O 1
ATOM 775 N N . SER A 1 99 ? 12.094 -3.841 6.723 1.00 76.12 99 SER A N 1
ATOM 776 C CA . SER A 1 99 ? 12.740 -2.666 7.269 1.00 76.12 99 SER A CA 1
ATOM 777 C C . SER A 1 99 ? 12.292 -2.584 8.725 1.00 76.12 99 SER A C 1
ATOM 779 O O . SER A 1 99 ? 11.112 -2.309 8.971 1.00 76.12 99 SER A O 1
ATOM 781 N N . PRO A 1 100 ? 13.182 -2.854 9.700 1.00 85.50 100 PRO A N 1
ATOM 782 C CA . PRO A 1 100 ? 12.778 -2.909 11.100 1.00 85.50 100 PRO A CA 1
ATOM 783 C C . PRO A 1 100 ? 12.231 -1.550 11.541 1.00 85.50 100 PRO A C 1
ATOM 785 O O . PRO A 1 100 ? 11.275 -1.481 12.306 1.00 85.50 100 PRO A O 1
ATOM 788 N N . ASP A 1 101 ? 12.772 -0.467 10.980 1.00 91.31 101 ASP A N 1
ATOM 789 C CA . ASP A 1 101 ? 12.304 0.893 11.222 1.00 91.31 101 ASP A CA 1
ATOM 790 C C . ASP A 1 101 ? 10.861 1.105 10.748 1.00 91.31 101 ASP A C 1
ATOM 792 O O . ASP A 1 101 ? 10.061 1.715 11.458 1.00 91.31 101 ASP A O 1
ATOM 796 N N . CYS A 1 102 ? 10.502 0.585 9.571 1.00 92.50 102 CYS A N 1
ATOM 797 C CA . CYS A 1 102 ? 9.143 0.708 9.048 1.00 92.50 102 CYS A CA 1
ATOM 798 C C . CYS A 1 102 ? 8.152 -0.194 9.789 1.00 92.50 102 CYS A C 1
ATOM 800 O O . CYS A 1 102 ? 7.044 0.250 10.087 1.00 92.50 102 CYS A O 1
ATOM 802 N N . ALA A 1 103 ? 8.564 -1.405 10.171 1.00 90.38 103 ALA A N 1
ATOM 803 C CA . ALA A 1 103 ? 7.740 -2.294 10.987 1.00 90.38 103 ALA A CA 1
ATOM 804 C C . ALA A 1 103 ? 7.433 -1.669 12.362 1.00 90.38 103 ALA A C 1
ATOM 806 O O . ALA A 1 103 ? 6.283 -1.657 12.804 1.00 90.38 103 ALA A O 1
ATOM 807 N N . HIS A 1 104 ? 8.438 -1.069 13.012 1.00 92.56 104 HIS A N 1
ATOM 808 C CA . HIS A 1 104 ? 8.255 -0.348 14.274 1.00 92.56 104 HIS A CA 1
ATOM 809 C C . HIS A 1 104 ? 7.359 0.884 14.127 1.00 92.56 104 HIS A C 1
ATOM 811 O O . HIS A 1 104 ? 6.521 1.139 14.998 1.00 92.56 104 HIS A O 1
ATOM 817 N N . LEU A 1 105 ? 7.499 1.636 13.031 1.00 93.62 105 LEU A N 1
ATOM 818 C CA . LEU A 1 105 ? 6.607 2.753 12.732 1.00 93.62 105 LEU A CA 1
ATOM 819 C C . LEU A 1 105 ? 5.156 2.265 12.615 1.00 93.62 105 LEU A C 1
ATOM 821 O O . LEU A 1 105 ? 4.273 2.817 13.268 1.00 93.62 105 LEU A O 1
ATOM 825 N N . VAL A 1 106 ? 4.899 1.211 11.838 1.00 93.38 106 VAL A N 1
ATOM 826 C CA . VAL A 1 106 ? 3.548 0.660 11.650 1.00 93.38 106 VAL A CA 1
ATOM 827 C C . VAL A 1 106 ? 2.968 0.137 12.957 1.00 93.38 106 VAL A C 1
ATOM 829 O O . VAL A 1 106 ? 1.824 0.457 13.273 1.00 93.38 106 VAL A O 1
ATOM 832 N N . GLU A 1 107 ? 3.738 -0.596 13.760 1.00 92.00 107 GLU A N 1
ATOM 833 C CA . GLU A 1 107 ? 3.281 -1.066 15.070 1.00 92.00 107 GLU A CA 1
ATOM 834 C C . GLU A 1 107 ? 2.870 0.103 15.975 1.00 92.00 107 GLU A C 1
ATOM 836 O O . GLU A 1 107 ? 1.795 0.076 16.581 1.00 92.00 107 GLU A O 1
ATOM 841 N N . ARG A 1 108 ? 3.687 1.160 16.023 1.00 93.12 108 ARG A N 1
ATOM 842 C CA . ARG A 1 108 ? 3.425 2.342 16.848 1.00 93.12 108 ARG A CA 1
ATOM 843 C C . ARG A 1 108 ? 2.211 3.139 16.371 1.00 93.12 108 ARG A C 1
ATOM 845 O O . ARG A 1 108 ? 1.436 3.591 17.208 1.00 93.12 108 ARG A O 1
ATOM 852 N N . MET A 1 109 ? 2.035 3.311 15.061 1.00 93.94 109 MET A N 1
ATOM 853 C CA . MET A 1 109 ? 0.958 4.142 14.500 1.00 93.94 109 MET A CA 1
ATOM 854 C C . MET A 1 109 ? -0.368 3.399 14.367 1.00 93.94 109 MET A C 1
ATOM 856 O O . MET A 1 109 ? -1.432 3.991 14.511 1.00 93.94 109 MET A O 1
ATOM 860 N N . CYS A 1 110 ? -0.332 2.096 14.103 1.00 93.88 110 CYS A N 1
ATOM 861 C CA . CYS A 1 110 ? -1.534 1.288 13.919 1.00 93.88 110 CYS A CA 1
ATOM 862 C C . CYS A 1 110 ? -1.979 0.571 15.195 1.00 93.88 110 CYS A C 1
ATOM 864 O O . CYS A 1 110 ? -3.131 0.133 15.277 1.00 93.88 110 CYS A O 1
ATOM 866 N N . GLY A 1 111 ? -1.091 0.456 16.184 1.00 90.38 111 GLY A N 1
ATOM 867 C CA . GLY A 1 111 ? -1.326 -0.264 17.425 1.00 90.38 111 GLY A CA 1
ATOM 868 C C . GLY A 1 111 ? -1.432 -1.774 17.229 1.00 90.38 111 GLY A C 1
ATOM 869 O O . GLY A 1 111 ? -1.555 -2.307 16.120 1.00 90.38 111 GLY A O 1
ATOM 870 N N . THR A 1 112 ? -1.432 -2.500 18.345 1.00 84.94 112 THR A N 1
ATOM 871 C CA . THR A 1 112 ? -1.558 -3.959 18.312 1.00 84.94 112 THR A CA 1
ATOM 872 C C . THR A 1 112 ? -2.883 -4.373 17.671 1.00 84.94 112 THR A C 1
ATOM 874 O O . THR A 1 112 ? -3.952 -3.880 18.037 1.00 84.94 112 THR A O 1
ATOM 877 N N . LYS A 1 113 ? -2.807 -5.297 16.704 1.00 80.50 113 LYS A N 1
ATOM 878 C CA . LYS A 1 113 ? -3.948 -5.779 15.901 1.00 80.50 113 LYS A CA 1
ATOM 879 C C . LYS A 1 113 ? -4.651 -4.695 15.064 1.00 80.50 113 LYS A C 1
ATOM 881 O O . LYS A 1 113 ? -5.817 -4.872 14.730 1.00 80.50 113 LYS A O 1
ATOM 886 N N . GLY A 1 114 ? -3.974 -3.592 14.730 1.00 81.94 114 GLY A N 1
ATOM 887 C CA . GLY A 1 114 ? -4.539 -2.560 13.854 1.00 81.94 114 GLY A CA 1
ATOM 888 C C . GLY A 1 114 ? -5.651 -1.735 14.505 1.00 81.94 114 GLY A C 1
ATOM 889 O O . GLY A 1 114 ? -6.560 -1.276 13.820 1.00 81.94 114 GLY A O 1
ATOM 890 N N . ARG A 1 115 ? -5.598 -1.534 15.827 1.00 89.06 115 ARG A N 1
ATOM 891 C CA . ARG A 1 115 ? -6.584 -0.742 16.584 1.00 89.06 115 ARG A CA 1
ATOM 892 C C . ARG A 1 115 ? -6.848 0.638 15.968 1.00 89.06 115 ARG A C 1
ATOM 894 O O . ARG A 1 115 ? -7.989 1.086 15.968 1.00 89.06 115 ARG A O 1
ATOM 901 N N . CYS A 1 116 ? -5.816 1.268 15.414 1.00 93.31 116 CYS A N 1
ATOM 902 C CA . CYS A 1 116 ? -5.884 2.579 14.776 1.00 93.31 116 CYS A CA 1
ATOM 903 C C . CYS A 1 116 ? -5.871 2.500 13.240 1.00 93.31 116 CYS A C 1
ATOM 905 O O . CYS A 1 116 ? -5.420 3.429 12.579 1.00 93.31 116 CYS A O 1
ATOM 907 N N . GLU A 1 117 ? -6.372 1.416 12.633 1.00 87.75 117 GLU A N 1
ATOM 908 C CA . GLU A 1 117 ? -6.329 1.211 11.175 1.00 87.75 117 GLU A CA 1
ATOM 909 C C . GLU A 1 117 ? -6.936 2.365 10.359 1.00 87.75 117 GLU A C 1
ATOM 911 O O . GLU A 1 117 ? -6.470 2.632 9.248 1.00 87.75 117 GLU A O 1
ATOM 916 N N . GLY A 1 118 ? -7.947 3.046 10.904 1.00 86.69 118 GLY A N 1
ATOM 917 C CA . GLY A 1 118 ? -8.603 4.192 10.273 1.00 86.69 118 GLY A CA 1
ATOM 918 C C . GLY A 1 118 ? -7.889 5.536 10.452 1.00 86.69 118 GLY A C 1
ATOM 919 O O . GLY A 1 118 ? -8.282 6.495 9.791 1.00 86.69 118 GLY A O 1
ATOM 920 N N . ALA A 1 119 ? -6.873 5.622 11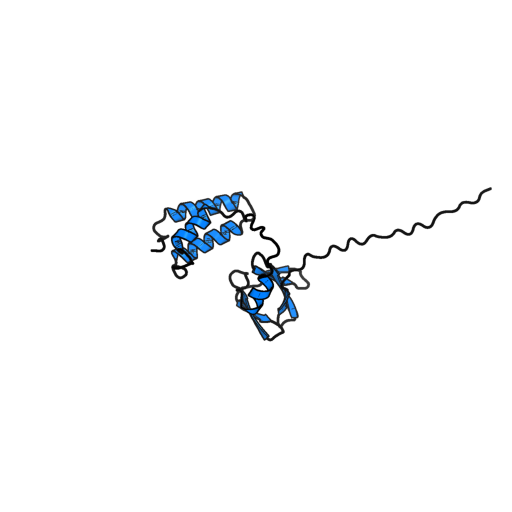.317 1.00 90.38 119 ALA A N 1
ATOM 921 C CA . ALA A 1 119 ? -6.124 6.852 11.551 1.00 90.38 119 ALA A CA 1
ATOM 922 C C . ALA A 1 119 ? -5.221 7.192 10.357 1.00 90.38 119 ALA A C 1
ATOM 924 O O . ALA A 1 119 ? -4.656 6.307 9.706 1.00 90.38 119 ALA A O 1
ATOM 925 N N . GLU A 1 120 ? -5.065 8.487 10.083 1.00 92.06 120 GLU A N 1
ATOM 926 C CA . GLU A 1 120 ? -4.220 8.974 8.990 1.00 92.06 120 GLU A CA 1
ATOM 927 C C . GLU A 1 120 ? -2.750 8.578 9.195 1.00 92.06 120 GLU A C 1
ATOM 929 O O . GLU A 1 120 ? -2.128 8.051 8.270 1.00 92.06 120 GLU A O 1
ATOM 934 N N . SER A 1 121 ? -2.237 8.702 10.425 1.00 91.44 121 SER A N 1
ATOM 935 C CA . SER A 1 121 ? -0.876 8.297 10.805 1.00 91.44 121 SER A CA 1
ATOM 936 C C . SER A 1 121 ? -0.598 6.823 10.497 1.00 91.44 121 SER A C 1
ATOM 938 O O . SER A 1 121 ? 0.408 6.489 9.871 1.00 91.44 121 SER A O 1
ATOM 940 N N . CYS A 1 122 ? -1.524 5.930 10.852 1.00 93.06 122 CYS A N 1
ATOM 941 C CA . CYS A 1 122 ? -1.427 4.503 10.552 1.00 93.06 122 CYS A CA 1
ATOM 942 C C . CYS A 1 122 ? -1.475 4.214 9.045 1.00 93.06 122 CYS A C 1
ATOM 944 O O . CYS A 1 122 ? -0.727 3.378 8.528 1.00 93.06 122 CYS A O 1
ATOM 946 N N . ARG A 1 123 ? -2.350 4.906 8.309 1.00 92.75 123 ARG A N 1
ATOM 947 C CA . ARG A 1 123 ? -2.487 4.710 6.864 1.00 92.75 123 ARG A CA 1
ATOM 948 C C . ARG A 1 123 ? -1.209 5.109 6.122 1.00 92.75 123 ARG A C 1
ATOM 950 O O . ARG A 1 123 ? -0.779 4.374 5.236 1.00 92.75 123 ARG A O 1
ATOM 957 N N . LEU A 1 124 ? -0.591 6.215 6.527 1.00 92.06 124 LEU A N 1
ATOM 958 C CA . LEU A 1 124 ? 0.663 6.707 5.961 1.00 92.06 124 LEU A CA 1
ATOM 959 C C . LEU A 1 124 ? 1.864 5.858 6.390 1.00 92.06 124 LEU A C 1
ATOM 961 O O . LEU A 1 124 ? 2.706 5.547 5.554 1.00 92.06 124 LEU A O 1
ATOM 965 N N . ALA A 1 125 ? 1.906 5.385 7.639 1.00 92.81 125 ALA A N 1
ATOM 966 C CA . ALA A 1 125 ? 2.934 4.445 8.092 1.00 92.81 125 ALA A CA 1
ATOM 967 C C . ALA A 1 125 ? 2.970 3.175 7.223 1.00 92.81 125 ALA A C 1
ATOM 969 O O . ALA A 1 125 ? 4.030 2.788 6.732 1.00 92.81 125 ALA A O 1
ATOM 970 N N . ARG A 1 126 ? 1.802 2.575 6.946 1.00 92.25 126 ARG A N 1
ATOM 971 C CA . ARG A 1 126 ? 1.697 1.410 6.048 1.00 92.25 126 ARG A CA 1
ATOM 972 C C . ARG A 1 126 ? 2.080 1.722 4.606 1.00 92.25 126 ARG A C 1
ATOM 974 O O . ARG A 1 126 ? 2.600 0.853 3.913 1.00 92.25 126 ARG A O 1
ATOM 981 N N . GLN A 1 127 ? 1.819 2.941 4.138 1.00 91.81 127 GLN A N 1
ATOM 982 C CA . GLN A 1 127 ? 2.214 3.351 2.793 1.00 91.81 127 GLN A CA 1
ATOM 983 C C . GLN A 1 127 ? 3.740 3.360 2.646 1.00 91.81 127 GLN A C 1
ATOM 985 O O . GLN A 1 127 ? 4.262 2.789 1.689 1.00 91.81 127 GLN A O 1
ATOM 990 N N . ILE A 1 128 ? 4.454 3.957 3.604 1.00 92.19 128 ILE A N 1
ATOM 991 C CA . ILE A 1 128 ? 5.922 4.020 3.573 1.00 92.19 128 ILE A CA 1
ATOM 992 C C . ILE A 1 128 ? 6.519 2.610 3.729 1.00 92.19 128 ILE A C 1
ATOM 994 O O . ILE A 1 128 ? 7.434 2.247 2.993 1.00 92.19 128 ILE A O 1
ATOM 998 N N . GLU A 1 129 ? 5.958 1.771 4.605 1.00 91.19 129 GLU A N 1
ATOM 999 C CA . GLU A 1 129 ? 6.361 0.362 4.739 1.00 91.19 129 GLU A CA 1
ATOM 1000 C C . GLU A 1 129 ? 6.167 -0.425 3.431 1.00 91.19 129 GLU A C 1
ATOM 1002 O O . GLU A 1 129 ? 7.061 -1.151 2.996 1.00 91.19 129 GLU A O 1
ATOM 1007 N N . SER A 1 130 ? 5.030 -0.245 2.754 1.00 88.00 130 SER A N 1
ATOM 1008 C CA . SER A 1 130 ? 4.770 -0.879 1.458 1.00 88.00 130 SER A CA 1
ATOM 1009 C C . SER A 1 130 ? 5.804 -0.467 0.405 1.00 88.00 130 SER A C 1
ATOM 1011 O O . SER A 1 130 ? 6.281 -1.316 -0.349 1.00 88.00 130 SER A O 1
ATOM 1013 N N . MET A 1 131 ? 6.208 0.807 0.390 1.00 84.56 131 MET A N 1
ATOM 1014 C CA . MET A 1 131 ? 7.272 1.294 -0.491 1.00 84.56 131 MET A CA 1
ATOM 1015 C C . MET A 1 131 ? 8.631 0.672 -0.151 1.00 84.56 131 MET A C 1
ATOM 1017 O O . MET A 1 131 ? 9.360 0.297 -1.066 1.00 84.56 131 MET A O 1
ATOM 1021 N N . ALA A 1 132 ? 8.959 0.520 1.137 1.00 87.19 132 ALA A N 1
ATOM 1022 C CA . ALA A 1 132 ? 10.204 -0.111 1.577 1.00 87.19 132 ALA A CA 1
ATOM 1023 C C . ALA A 1 132 ? 10.276 -1.579 1.130 1.00 87.19 132 ALA A C 1
ATOM 1025 O O . ALA A 1 132 ? 11.289 -2.011 0.585 1.00 87.19 132 ALA A O 1
ATOM 1026 N N . ASN A 1 133 ? 9.175 -2.318 1.280 1.00 81.88 133 ASN A N 1
ATOM 1027 C CA . ASN A 1 133 ? 9.079 -3.724 0.881 1.00 81.88 133 ASN A CA 1
ATOM 1028 C C . ASN A 1 133 ? 9.066 -3.911 -0.646 1.00 81.88 133 ASN A C 1
ATOM 1030 O O . ASN A 1 133 ? 9.484 -4.950 -1.154 1.00 81.88 133 ASN A O 1
ATOM 1034 N N . ALA A 1 134 ? 8.581 -2.913 -1.387 1.00 82.94 134 ALA A N 1
ATOM 1035 C CA . ALA A 1 134 ? 8.559 -2.910 -2.847 1.00 82.94 134 ALA A CA 1
ATOM 1036 C C . ALA A 1 134 ? 9.845 -2.355 -3.485 1.00 82.94 134 ALA A C 1
ATOM 1038 O O . ALA A 1 134 ? 9.938 -2.323 -4.713 1.00 82.94 134 ALA A O 1
ATOM 1039 N N . ALA A 1 135 ? 10.814 -1.899 -2.687 1.00 84.12 135 ALA A N 1
ATOM 1040 C CA . ALA A 1 135 ? 12.048 -1.314 -3.185 1.00 84.12 135 ALA A CA 1
ATOM 1041 C C . ALA A 1 135 ? 12.870 -2.341 -3.982 1.00 84.12 135 ALA A C 1
ATOM 1043 O O . ALA A 1 135 ? 13.214 -3.412 -3.489 1.00 84.12 135 ALA A O 1
ATOM 1044 N N . GLU A 1 136 ? 13.223 -1.994 -5.222 1.00 83.44 136 GLU A N 1
ATOM 1045 C CA . GLU A 1 136 ? 13.973 -2.891 -6.115 1.00 83.44 136 GLU A CA 1
ATOM 1046 C C . GLU A 1 136 ? 15.480 -2.901 -5.822 1.00 83.44 136 GLU A C 1
ATOM 1048 O O . GLU A 1 136 ? 16.189 -3.826 -6.219 1.00 83.44 136 GLU A O 1
ATOM 1053 N N . THR A 1 137 ? 15.984 -1.870 -5.134 1.00 83.19 137 THR A N 1
ATOM 1054 C CA . THR A 1 137 ? 17.407 -1.724 -4.804 1.00 83.19 137 THR A CA 1
ATOM 1055 C C . THR A 1 137 ? 17.624 -1.498 -3.312 1.00 83.19 137 THR A C 1
ATOM 1057 O O . THR A 1 137 ? 16.809 -0.862 -2.637 1.00 83.19 137 THR A O 1
ATOM 1060 N N . GLU A 1 138 ? 18.772 -1.945 -2.800 1.00 81.25 138 GLU A N 1
ATOM 1061 C CA . GLU A 1 138 ? 19.173 -1.709 -1.406 1.00 81.25 138 GLU A CA 1
ATOM 1062 C C . GLU A 1 138 ? 19.293 -0.214 -1.080 1.00 81.25 138 GLU A C 1
ATOM 1064 O O . GLU A 1 138 ? 18.925 0.213 0.012 1.00 81.25 138 GLU A O 1
ATOM 1069 N N . ALA A 1 139 ? 19.746 0.601 -2.039 1.00 84.31 139 ALA A N 1
ATOM 1070 C CA . ALA A 1 139 ? 19.843 2.050 -1.872 1.00 84.31 139 ALA A CA 1
ATOM 1071 C C . ALA A 1 139 ? 18.462 2.682 -1.641 1.00 84.31 139 ALA A C 1
ATOM 1073 O O . ALA A 1 139 ? 18.278 3.410 -0.666 1.00 84.31 139 ALA A O 1
ATOM 1074 N N . SER A 1 140 ? 17.473 2.337 -2.475 1.00 83.31 140 SER A N 1
ATOM 1075 C CA . SER A 1 140 ? 16.088 2.786 -2.285 1.00 83.31 140 SER A CA 1
ATOM 1076 C C . SER A 1 140 ? 15.479 2.263 -0.983 1.00 83.31 140 SER A C 1
ATOM 1078 O O . SER A 1 140 ? 14.821 3.016 -0.273 1.00 83.31 140 SER A O 1
ATOM 1080 N N . ALA A 1 141 ? 15.738 1.002 -0.620 1.00 84.69 141 ALA A N 1
ATOM 1081 C CA . ALA A 1 141 ? 15.236 0.428 0.628 1.00 84.69 141 ALA A CA 1
ATOM 1082 C C . ALA A 1 141 ? 15.809 1.159 1.854 1.00 84.69 141 ALA A C 1
ATOM 1084 O O . ALA A 1 141 ? 15.084 1.451 2.807 1.00 84.69 141 ALA A O 1
ATOM 1085 N N . SER A 1 142 ? 17.099 1.506 1.821 1.00 87.38 142 SER A N 1
ATOM 1086 C CA . SER A 1 142 ? 17.770 2.261 2.882 1.00 87.38 142 SER A CA 1
ATOM 1087 C C . SER A 1 142 ? 17.257 3.696 2.991 1.00 87.38 142 SER A C 1
ATOM 1089 O O . SER A 1 142 ? 17.107 4.198 4.106 1.00 87.38 142 SER A O 1
ATOM 1091 N N . GLU A 1 143 ? 17.002 4.365 1.866 1.00 91.81 143 GLU A N 1
ATOM 1092 C CA . GLU A 1 143 ? 16.431 5.716 1.846 1.00 91.81 143 GLU A CA 1
ATOM 1093 C C . GLU A 1 143 ? 15.038 5.727 2.484 1.00 91.81 143 GLU A C 1
ATOM 1095 O O . GLU A 1 143 ? 14.787 6.492 3.415 1.00 91.81 143 GLU A O 1
ATOM 1100 N N . ILE A 1 144 ? 14.162 4.812 2.061 1.00 91.31 144 ILE A N 1
ATOM 1101 C CA . ILE A 1 144 ? 12.797 4.705 2.589 1.00 91.31 144 ILE A CA 1
ATOM 1102 C C . ILE A 1 144 ? 12.815 4.293 4.071 1.00 91.31 144 ILE A C 1
ATOM 1104 O O . ILE A 1 144 ? 12.065 4.837 4.876 1.00 91.31 144 ILE A O 1
ATOM 1108 N N . SER A 1 145 ? 13.734 3.412 4.481 1.00 89.38 145 SER A N 1
ATOM 1109 C CA . SER A 1 145 ? 13.934 3.088 5.905 1.00 89.38 145 SER A CA 1
ATOM 1110 C C . SER A 1 145 ? 14.343 4.319 6.727 1.00 89.38 145 SER A C 1
ATOM 1112 O O . SER A 1 145 ? 13.940 4.465 7.881 1.00 89.38 145 SER A O 1
ATOM 1114 N N . GLY A 1 146 ? 15.108 5.243 6.134 1.00 91.56 146 GLY A N 1
ATOM 1115 C CA . GLY A 1 146 ? 15.393 6.553 6.720 1.00 91.56 146 GLY A CA 1
ATOM 1116 C C . GLY A 1 146 ? 14.128 7.373 6.956 1.00 91.56 146 GLY A C 1
ATOM 1117 O O . GLY A 1 146 ? 13.935 7.873 8.062 1.00 91.56 146 GLY A O 1
ATOM 1118 N N . GLN A 1 147 ? 13.225 7.409 5.975 1.00 92.69 147 GLN A N 1
ATOM 1119 C CA . GLN A 1 147 ? 11.933 8.092 6.094 1.00 92.69 147 GLN A CA 1
ATOM 1120 C C . GLN A 1 147 ? 11.064 7.487 7.206 1.00 92.69 147 GLN A C 1
ATOM 1122 O O . GLN A 1 147 ? 10.397 8.222 7.929 1.00 92.69 147 GLN A O 1
ATOM 1127 N N . CYS A 1 148 ? 11.122 6.167 7.417 1.00 93.88 148 CYS A N 1
ATOM 1128 C CA . CYS A 1 148 ? 10.437 5.522 8.539 1.00 93.88 148 CYS A CA 1
ATOM 1129 C C . CYS A 1 148 ? 10.978 5.986 9.903 1.00 93.88 148 CYS A C 1
ATOM 1131 O O . CYS A 1 148 ? 10.197 6.264 10.814 1.00 93.88 148 CYS A O 1
ATOM 1133 N N . ARG A 1 149 ? 12.302 6.142 10.047 1.00 93.56 149 ARG A N 1
ATOM 1134 C CA . ARG A 1 149 ? 12.901 6.702 11.274 1.00 93.56 149 ARG A CA 1
ATOM 1135 C C . ARG A 1 149 ? 12.563 8.171 11.479 1.00 93.56 149 ARG A C 1
ATOM 1137 O O . ARG A 1 149 ? 12.312 8.580 12.607 1.00 93.56 149 ARG A O 1
ATOM 1144 N N . GLU A 1 150 ? 12.556 8.956 10.409 1.00 93.19 150 GLU A N 1
ATOM 1145 C CA . GLU A 1 150 ? 12.187 10.372 10.463 1.00 93.19 150 GLU A CA 1
ATOM 1146 C C . GLU A 1 150 ? 10.721 10.550 10.867 1.00 93.19 150 GLU A C 1
ATOM 1148 O O . GLU A 1 150 ? 10.416 11.373 11.729 1.00 93.19 150 GLU A O 1
ATOM 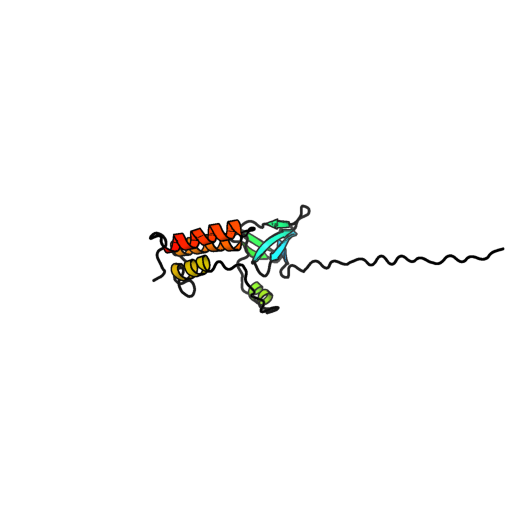1153 N N . ALA A 1 151 ? 9.826 9.724 10.321 1.00 92.44 151 ALA A N 1
ATOM 1154 C CA . ALA A 1 151 ? 8.413 9.697 10.680 1.00 92.44 151 ALA A CA 1
ATOM 1155 C C . ALA A 1 151 ? 8.197 9.406 12.172 1.00 92.44 151 ALA A C 1
ATOM 1157 O O . ALA A 1 151 ? 7.350 10.036 12.796 1.00 92.44 151 ALA A O 1
ATOM 1158 N N . MET A 1 152 ? 9.002 8.525 12.780 1.00 89.12 152 MET A N 1
A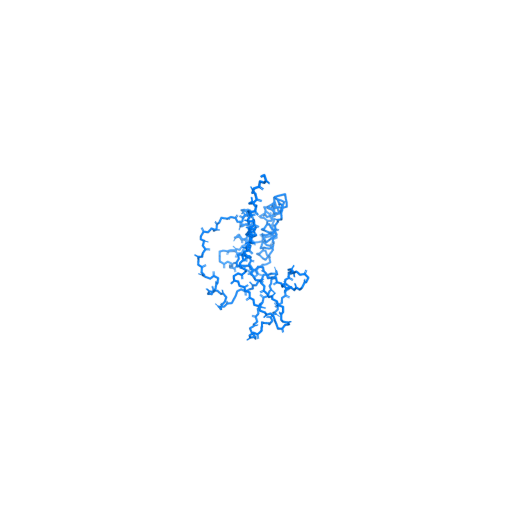TOM 1159 C CA . MET A 1 152 ? 8.918 8.245 14.222 1.00 89.12 152 MET A CA 1
ATOM 1160 C C . MET A 1 152 ? 9.214 9.463 15.113 1.00 89.12 152 MET A C 1
ATOM 1162 O O . MET A 1 152 ? 8.783 9.480 16.266 1.00 89.12 152 MET A O 1
ATOM 1166 N N . ALA A 1 153 ? 9.957 10.452 14.612 1.00 87.12 153 ALA A N 1
ATOM 1167 C CA . ALA A 1 153 ? 10.298 11.679 15.333 1.00 87.12 153 ALA A CA 1
ATOM 1168 C C . ALA A 1 153 ? 9.405 12.874 14.951 1.00 87.12 153 ALA A C 1
ATOM 1170 O O . ALA A 1 153 ? 9.649 13.987 15.415 1.00 87.12 153 ALA A O 1
ATOM 1171 N N . ASN A 1 154 ? 8.411 12.666 14.086 1.00 85.50 154 ASN A N 1
ATOM 1172 C CA . ASN A 1 154 ? 7.558 13.719 13.558 1.00 85.50 154 ASN A CA 1
ATOM 1173 C C . ASN A 1 154 ? 6.187 13.703 14.246 1.00 85.50 154 ASN A C 1
ATOM 1175 O O . ASN A 1 154 ? 5.493 12.689 14.226 1.00 85.50 154 ASN A O 1
ATOM 1179 N N . ASP A 1 155 ? 5.777 14.852 14.787 1.00 84.06 155 ASP A N 1
ATOM 1180 C CA . ASP A 1 155 ? 4.520 15.023 15.530 1.00 84.06 155 ASP A CA 1
ATOM 1181 C C . ASP A 1 155 ? 3.258 14.742 14.694 1.00 84.06 155 ASP A C 1
ATOM 1183 O O . ASP A 1 155 ? 2.194 14.490 15.247 1.00 84.06 155 ASP A O 1
ATOM 1187 N N . PHE A 1 156 ? 3.365 14.750 13.363 1.00 85.19 156 PHE A N 1
ATOM 1188 C CA . PHE A 1 156 ? 2.280 14.355 12.466 1.00 85.19 156 PHE A CA 1
ATOM 1189 C C . PHE A 1 156 ? 1.941 12.855 12.565 1.00 85.19 156 PHE A C 1
ATOM 1191 O O . PHE A 1 156 ? 0.798 12.454 12.340 1.00 85.19 156 PHE A O 1
ATOM 1198 N N . PHE A 1 157 ? 2.914 12.008 12.911 1.00 87.25 157 PHE A N 1
ATOM 1199 C CA . PHE A 1 157 ? 2.693 10.582 13.137 1.00 87.25 157 PHE A CA 1
ATOM 1200 C C . PHE A 1 157 ? 2.286 10.354 14.594 1.00 87.25 157 PHE A C 1
ATOM 1202 O O . PHE A 1 157 ? 3.076 9.911 15.432 1.00 87.25 157 PHE A O 1
ATOM 1209 N N . GLU A 1 158 ? 1.028 10.674 14.892 1.00 88.00 158 GLU A N 1
ATOM 1210 C CA . GLU A 1 158 ? 0.454 10.426 16.211 1.00 88.00 158 GLU A CA 1
ATOM 1211 C C . GLU A 1 158 ? 0.394 8.911 16.495 1.00 88.00 158 GLU A C 1
ATOM 1213 O O . GLU A 1 158 ? -0.150 8.155 15.673 1.00 88.00 158 GLU A O 1
ATOM 1218 N N . PRO A 1 159 ? 0.955 8.451 17.632 1.00 89.19 159 PRO A N 1
ATOM 1219 C CA . PRO A 1 159 ? 0.934 7.045 18.011 1.00 89.19 159 PRO A CA 1
ATOM 1220 C C . PRO A 1 159 ? -0.491 6.567 18.296 1.00 89.19 159 PRO A C 1
ATOM 1222 O O . PRO A 1 159 ? -1.362 7.338 18.684 1.00 89.19 159 PRO A O 1
ATOM 1225 N N . CYS A 1 160 ? -0.706 5.263 18.151 1.00 89.69 160 CYS A N 1
ATOM 1226 C CA . CYS A 1 160 ? -1.953 4.634 18.556 1.00 89.69 160 CYS A CA 1
ATOM 1227 C C . CYS A 1 160 ? -2.005 4.512 20.086 1.00 89.69 160 CYS A C 1
ATOM 1229 O O . CYS A 1 160 ? -1.186 3.790 20.660 1.00 89.69 160 CYS A O 1
ATOM 1231 N N . ASP A 1 161 ? -2.958 5.211 20.708 1.00 72.06 161 ASP A N 1
ATOM 1232 C CA . ASP A 1 161 ? -3.234 5.209 22.157 1.00 72.06 161 ASP A CA 1
ATOM 1233 C C . ASP A 1 161 ? -3.354 3.800 22.769 1.00 72.06 161 ASP A C 1
ATOM 1235 O O . ASP A 1 161 ? -4.117 2.957 22.224 1.00 72.06 161 ASP A O 1
#

Solvent-accessible surface area (backbone atoms only — not comparable to full-atom values): 9518 Å² total; per-residue (Å²): 142,80,93,74,91,80,80,88,80,80,78,76,77,77,74,80,75,75,72,72,80,71,57,88,44,66,50,38,34,70,88,67,41,34,36,36,28,40,90,86,74,31,40,29,27,36,46,54,96,93,43,81,41,79,36,72,64,44,81,44,50,32,68,90,67,49,76,47,41,28,53,94,34,19,52,61,84,48,78,83,50,49,64,72,66,63,62,86,81,68,97,65,87,68,68,70,78,70,45,65,44,22,53,52,34,28,45,44,17,12,24,83,92,45,76,27,57,88,38,67,33,18,49,52,31,49,50,54,34,51,50,30,67,64,40,92,42,70,68,55,27,52,53,43,32,47,51,26,51,51,43,72,75,33,83,80,51,49,64,40,131

Radius of gyration: 23.97 Å; Cα contacts (8 Å, |Δi|>4): 204; chains: 1; bounding box: 58×68×71 Å

Sequence (161 aa):
MTLARYACYVLILASAASTPVAADWSWRLMDGTRLEVDPRTHRAWHLGEAGRRPLWDGAHRLEDGTQVIVRDGMVVPWGGMVDSWSRPESLDARSQPESPDCAHLVERMCGTKGRCEGAESCRLARQIESMANAAETEASASEISGQCREAMANDFFEPCD